Protein AF-A0A5Q0CCZ8-F1 (afdb_monomer_lite)

Structure (mmCIF, N/CA/C/O backbone):
data_AF-A0A5Q0CCZ8-F1
#
_entry.id   AF-A0A5Q0CCZ8-F1
#
loop_
_atom_site.group_PDB
_atom_site.id
_atom_site.type_symbol
_atom_site.label_atom_id
_atom_site.label_alt_id
_atom_site.label_comp_id
_atom_site.label_asym_id
_atom_site.label_entity_id
_atom_site.label_seq_id
_atom_site.pdbx_PDB_ins_code
_atom_site.Cartn_x
_atom_site.Cartn_y
_atom_site.Cartn_z
_atom_site.occupancy
_atom_site.B_iso_or_equiv
_atom_site.auth_seq_id
_atom_site.auth_comp_id
_atom_site.auth_asym_id
_atom_site.auth_atom_id
_atom_site.pdbx_PDB_model_num
ATOM 1 N N . MET A 1 1 ? -8.891 7.972 17.131 1.00 63.81 1 MET A N 1
ATOM 2 C CA . MET A 1 1 ? -7.729 7.051 17.110 1.00 63.81 1 MET A CA 1
ATOM 3 C C . MET A 1 1 ? -7.952 5.864 16.172 1.00 63.81 1 MET A C 1
ATOM 5 O O . MET A 1 1 ? -7.101 5.637 15.327 1.00 63.81 1 MET A O 1
ATOM 9 N N . SER A 1 2 ? -9.100 5.180 16.216 1.00 68.88 2 SER A N 1
ATOM 10 C CA . SER A 1 2 ? -9.406 4.006 15.369 1.00 68.88 2 SER A CA 1
ATOM 11 C C . SER A 1 2 ? -9.326 4.266 13.853 1.00 68.88 2 SER A C 1
ATOM 13 O O . SER A 1 2 ? -8.803 3.446 13.111 1.00 68.88 2 SER A O 1
ATOM 15 N N . TRP A 1 3 ? -9.749 5.448 13.396 1.00 70.00 3 TRP A N 1
ATOM 16 C CA . TRP A 1 3 ? -9.647 5.861 11.988 1.00 70.00 3 TRP A CA 1
ATOM 17 C C . TRP A 1 3 ? -8.205 5.899 11.460 1.00 70.00 3 TRP A C 1
ATOM 19 O O . TRP A 1 3 ? -7.934 5.413 10.367 1.00 70.00 3 TRP A O 1
ATOM 29 N N . LEU A 1 4 ? -7.263 6.419 12.257 1.00 78.31 4 LEU A N 1
ATOM 30 C CA . LEU A 1 4 ? -5.838 6.445 11.904 1.00 78.31 4 LEU A CA 1
ATOM 31 C C . LEU A 1 4 ? -5.266 5.028 11.775 1.00 78.31 4 LEU A C 1
ATOM 33 O O . LEU A 1 4 ? -4.472 4.775 10.877 1.00 78.31 4 LEU A O 1
ATOM 37 N N . ILE A 1 5 ? -5.711 4.098 12.624 1.00 81.44 5 ILE A N 1
ATOM 38 C CA . ILE A 1 5 ? -5.279 2.694 12.587 1.00 81.44 5 ILE A CA 1
ATOM 39 C C . ILE A 1 5 ? -5.734 2.027 11.282 1.00 81.44 5 ILE A C 1
ATOM 41 O O . ILE A 1 5 ? -4.929 1.373 10.623 1.00 81.44 5 ILE A O 1
ATOM 45 N N . GL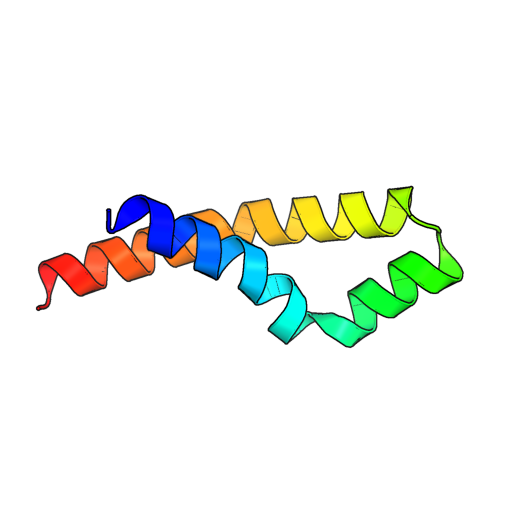Y A 1 6 ? -6.985 2.249 10.861 1.00 76.62 6 GLY A N 1
ATOM 46 C CA . GLY A 1 6 ? -7.498 1.737 9.584 1.00 76.62 6 GLY A CA 1
ATOM 47 C C . GLY A 1 6 ? -6.728 2.272 8.374 1.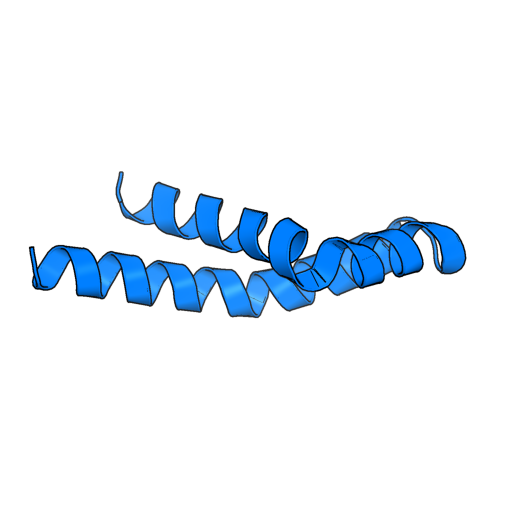00 76.62 6 GLY A C 1
ATOM 48 O O . GLY A 1 6 ? -6.386 1.507 7.473 1.00 76.62 6 GLY A O 1
ATOM 49 N N . ILE A 1 7 ? -6.374 3.561 8.387 1.00 81.94 7 ILE A N 1
ATOM 50 C CA . ILE A 1 7 ? -5.567 4.184 7.328 1.00 81.94 7 ILE A CA 1
ATOM 51 C C . ILE A 1 7 ? -4.155 3.584 7.291 1.00 81.94 7 ILE A C 1
ATOM 53 O O . ILE A 1 7 ? -3.692 3.177 6.228 1.00 81.94 7 ILE A O 1
ATOM 57 N N . ILE A 1 8 ? -3.481 3.474 8.440 1.00 83.31 8 ILE A N 1
ATOM 58 C CA . ILE A 1 8 ? -2.119 2.922 8.530 1.00 83.31 8 ILE A CA 1
ATOM 59 C C . ILE A 1 8 ? -2.089 1.468 8.042 1.00 83.31 8 ILE A C 1
ATOM 61 O O . ILE A 1 8 ? -1.242 1.109 7.220 1.00 83.31 8 ILE A O 1
ATOM 65 N N . LEU A 1 9 ? -3.041 0.643 8.485 1.00 81.56 9 LEU A N 1
ATOM 66 C CA . LEU A 1 9 ? -3.149 -0.747 8.042 1.00 81.56 9 LEU A CA 1
ATOM 67 C C . LEU A 1 9 ? -3.464 -0.846 6.544 1.00 81.56 9 LEU A C 1
ATOM 69 O O . LEU A 1 9 ? -2.873 -1.672 5.852 1.00 81.56 9 LEU A O 1
ATOM 73 N N . GLY A 1 10 ? -4.332 0.025 6.024 1.00 79.62 10 GLY A N 1
ATOM 74 C CA . GLY A 1 10 ? -4.672 0.086 4.601 1.00 79.62 10 GLY A CA 1
ATOM 75 C C . GLY A 1 10 ? -3.506 0.490 3.695 1.00 79.62 10 GLY A C 1
ATOM 76 O O . GLY A 1 10 ? -3.435 0.010 2.567 1.00 79.62 10 GLY A O 1
ATOM 77 N N . ILE A 1 11 ? -2.577 1.315 4.185 1.00 82.38 11 ILE A N 1
ATOM 78 C CA . ILE A 1 11 ? -1.369 1.754 3.460 1.00 82.38 11 ILE A CA 1
ATOM 79 C C . ILE A 1 11 ? -0.249 0.699 3.517 1.00 82.38 11 ILE A C 1
ATOM 81 O O . ILE A 1 11 ? 0.535 0.561 2.571 1.00 82.38 11 ILE A O 1
ATOM 85 N N . LEU A 1 12 ? -0.174 -0.070 4.607 1.00 80.94 12 LEU A N 1
ATOM 86 C CA . LEU A 1 12 ? 0.806 -1.148 4.790 1.00 80.94 12 LEU A CA 1
ATOM 87 C C . LEU A 1 12 ? 0.391 -2.464 4.112 1.00 80.94 12 LEU A C 1
ATOM 89 O O . LEU A 1 12 ? 1.252 -3.205 3.640 1.00 80.94 12 LEU A O 1
ATOM 93 N N . LEU A 1 13 ? -0.910 -2.749 3.994 1.00 78.19 13 LEU A N 1
ATOM 94 C CA . LEU A 1 13 ? -1.433 -3.950 3.324 1.00 78.19 13 LEU A CA 1
ATOM 95 C C . LEU A 1 13 ? -0.874 -4.198 1.902 1.00 78.19 13 LEU A C 1
ATOM 97 O O . LEU A 1 13 ? -0.488 -5.331 1.605 1.00 78.19 13 LEU A O 1
ATOM 101 N N . PRO A 1 14 ? -0.788 -3.185 1.015 1.00 74.44 14 PRO A N 1
ATOM 102 C CA . PRO A 1 14 ? -0.223 -3.317 -0.327 1.00 74.44 14 PRO A CA 1
ATOM 103 C C . PRO A 1 14 ? 1.207 -3.858 -0.317 1.00 74.44 14 PRO A C 1
ATOM 105 O O . PRO A 1 14 ? 1.566 -4.674 -1.167 1.00 74.44 14 PRO A O 1
ATOM 108 N N . TRP A 1 15 ? 2.004 -3.438 0.670 1.00 73.81 15 TRP A N 1
ATOM 109 C CA . TRP A 1 15 ? 3.383 -3.887 0.845 1.00 73.81 15 TRP A CA 1
ATOM 110 C C . TRP A 1 15 ? 3.475 -5.347 1.278 1.00 73.81 15 TRP A C 1
ATOM 112 O O . TRP A 1 15 ? 4.465 -5.998 0.957 1.00 73.81 15 TRP A O 1
ATOM 122 N N . LEU A 1 16 ? 2.456 -5.872 1.962 1.00 73.38 16 LEU A N 1
ATOM 123 C CA . LEU A 1 16 ? 2.401 -7.272 2.376 1.00 73.38 16 LEU A CA 1
ATOM 124 C C . LEU A 1 16 ? 1.879 -8.178 1.250 1.00 73.38 16 LEU A C 1
ATOM 126 O O . LEU A 1 16 ? 2.471 -9.213 0.963 1.00 73.38 16 LEU A O 1
ATOM 130 N N . ILE A 1 17 ? 0.799 -7.769 0.576 1.00 72.31 17 ILE A N 1
ATOM 131 C CA . ILE A 1 17 ? 0.091 -8.599 -0.415 1.00 72.31 17 ILE A CA 1
ATOM 132 C C . ILE A 1 17 ? 0.792 -8.575 -1.778 1.00 72.31 17 ILE A C 1
ATOM 134 O O . ILE A 1 17 ? 0.851 -9.587 -2.474 1.00 72.31 17 ILE A O 1
ATOM 138 N N . ARG A 1 18 ? 1.316 -7.415 -2.193 1.00 71.50 18 ARG A N 1
ATOM 139 C CA . ARG A 1 18 ? 1.874 -7.210 -3.540 1.00 71.50 18 ARG A CA 1
ATOM 140 C C . ARG A 1 18 ? 3.338 -6.793 -3.522 1.00 71.50 18 ARG A C 1
ATOM 142 O O . ARG A 1 18 ? 3.800 -6.157 -4.468 1.00 71.50 18 ARG A O 1
ATOM 149 N N . ARG A 1 19 ? 4.091 -7.208 -2.497 1.00 73.06 19 ARG A N 1
ATOM 150 C CA . ARG A 1 19 ? 5.524 -6.901 -2.348 1.00 73.06 19 ARG A CA 1
ATOM 151 C C . ARG A 1 19 ? 6.321 -7.175 -3.622 1.00 73.06 19 ARG A C 1
ATOM 153 O O . ARG A 1 19 ? 7.074 -6.319 -4.064 1.00 73.06 19 ARG A O 1
ATOM 160 N N . HIS A 1 20 ? 6.127 -8.346 -4.230 1.00 72.25 20 HIS A N 1
ATOM 161 C CA . HIS A 1 20 ? 6.851 -8.745 -5.438 1.00 72.25 20 HIS A CA 1
ATOM 162 C C . HIS A 1 20 ? 6.483 -7.894 -6.658 1.00 72.25 20 HIS A C 1
ATOM 164 O O . HIS A 1 20 ? 7.372 -7.474 -7.389 1.00 72.25 20 HIS A O 1
ATOM 170 N N . ALA A 1 21 ? 5.198 -7.580 -6.849 1.00 69.88 21 ALA A N 1
ATOM 171 C CA . ALA A 1 21 ? 4.745 -6.739 -7.956 1.00 69.88 21 ALA A CA 1
ATOM 172 C C . ALA A 1 21 ? 5.191 -5.277 -7.791 1.00 69.88 21 ALA A C 1
ATOM 174 O O . ALA A 1 21 ? 5.575 -4.643 -8.769 1.00 69.88 21 ALA A O 1
ATOM 175 N N . LEU A 1 22 ? 5.194 -4.762 -6.557 1.00 71.50 22 LEU A N 1
ATOM 176 C CA . LEU A 1 22 ? 5.709 -3.433 -6.233 1.00 71.50 22 LEU A CA 1
ATOM 177 C C . LEU A 1 22 ? 7.219 -3.365 -6.456 1.00 71.50 22 LEU A C 1
ATOM 179 O O . LEU A 1 22 ? 7.673 -2.495 -7.188 1.00 71.50 22 LEU A O 1
ATOM 183 N N . LEU A 1 23 ? 7.993 -4.305 -5.907 1.00 73.31 23 LEU A N 1
ATOM 184 C CA . LEU A 1 23 ? 9.443 -4.362 -6.123 1.00 73.31 23 LEU A CA 1
ATOM 185 C C . LEU A 1 23 ? 9.792 -4.489 -7.609 1.00 73.31 23 LEU A C 1
ATOM 187 O O . LEU A 1 23 ? 10.699 -3.808 -8.079 1.00 73.31 23 LEU A O 1
ATOM 191 N N . HIS A 1 24 ? 9.045 -5.298 -8.362 1.00 75.56 24 HIS A N 1
ATOM 192 C CA . HIS A 1 24 ? 9.226 -5.419 -9.805 1.00 75.56 24 HIS A CA 1
ATOM 193 C C . HIS A 1 24 ? 8.892 -4.109 -10.535 1.00 75.56 24 HIS A C 1
ATOM 195 O O . HIS A 1 24 ? 9.666 -3.670 -11.379 1.00 75.56 24 HIS A O 1
ATOM 201 N N . ALA A 1 25 ? 7.790 -3.439 -10.184 1.00 73.38 25 ALA A N 1
ATOM 202 C CA . ALA A 1 25 ? 7.430 -2.142 -10.759 1.00 73.38 25 ALA A CA 1
ATOM 203 C C . ALA A 1 25 ? 8.479 -1.057 -10.449 1.00 73.38 25 ALA A C 1
ATOM 205 O O . ALA A 1 25 ? 8.895 -0.340 -11.356 1.00 73.38 25 ALA A O 1
ATOM 206 N N . PHE A 1 26 ? 8.967 -0.991 -9.207 1.00 72.69 26 PHE A N 1
ATOM 207 C CA . PHE A 1 26 ? 10.032 -0.071 -8.797 1.00 72.69 26 PHE A CA 1
ATOM 208 C C . PHE A 1 26 ? 11.362 -0.364 -9.504 1.00 72.69 26 PHE A C 1
ATOM 210 O O . PHE A 1 26 ? 12.065 0.571 -9.881 1.00 72.69 26 PHE A O 1
ATOM 217 N N . SER A 1 27 ? 11.696 -1.643 -9.705 1.00 74.81 27 SER A N 1
ATOM 218 C CA . SER A 1 27 ? 12.961 -2.065 -10.315 1.00 74.81 27 SER A CA 1
ATOM 219 C C . SER A 1 27 ? 12.982 -1.961 -11.843 1.00 74.81 27 SER A C 1
ATOM 221 O O . SER A 1 27 ? 14.038 -1.671 -12.393 1.00 74.81 27 SER A O 1
ATOM 223 N N . PHE A 1 28 ? 11.867 -2.222 -12.536 1.00 74.75 28 PHE A N 1
ATOM 224 C CA . PHE A 1 28 ? 11.827 -2.279 -14.008 1.00 74.75 28 PHE A CA 1
ATOM 225 C C . PHE A 1 28 ? 11.236 -1.032 -14.669 1.00 74.75 28 PHE A C 1
ATOM 227 O O . PHE A 1 28 ? 11.693 -0.640 -15.737 1.00 74.75 28 PHE A O 1
ATOM 234 N N . PHE A 1 29 ? 10.225 -0.412 -14.059 1.00 76.06 29 PHE A N 1
ATOM 235 C CA . PHE A 1 29 ? 9.519 0.741 -14.636 1.00 76.06 29 PHE A CA 1
ATOM 236 C C . PHE A 1 29 ? 9.883 2.067 -13.951 1.00 76.06 29 PHE A C 1
ATOM 238 O O . PHE A 1 29 ? 9.446 3.135 -14.380 1.00 76.06 29 PHE A O 1
ATOM 245 N N . GLY A 1 30 ? 10.705 2.007 -12.901 1.00 80.50 30 GLY A N 1
ATOM 246 C CA . GLY A 1 30 ? 11.175 3.158 -12.145 1.00 80.50 30 GLY A CA 1
ATOM 247 C C . G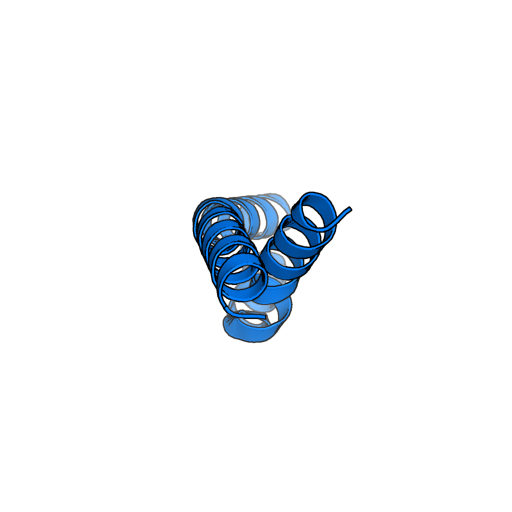LY A 1 30 ? 10.244 3.578 -11.006 1.00 80.50 30 GLY A C 1
ATOM 248 O O . GLY A 1 30 ? 9.123 3.094 -10.834 1.00 80.50 30 GLY A O 1
ATOM 249 N N . VAL A 1 31 ? 10.734 4.529 -10.208 1.00 78.94 31 VAL A N 1
ATOM 250 C CA . VAL A 1 31 ? 10.092 4.991 -8.964 1.00 78.94 31 VAL A CA 1
ATOM 251 C C . VAL A 1 31 ? 8.688 5.553 -9.205 1.00 78.94 31 VAL A C 1
ATOM 253 O O . VAL A 1 31 ? 7.777 5.276 -8.430 1.00 78.94 31 VAL A O 1
ATOM 256 N N . GLY A 1 32 ? 8.486 6.289 -10.304 1.00 78.50 32 GLY A N 1
ATOM 257 C CA . GLY A 1 32 ? 7.183 6.871 -10.640 1.00 78.50 32 GLY A CA 1
ATOM 258 C C . GLY A 1 32 ? 6.101 5.820 -10.899 1.00 78.50 32 GLY A C 1
ATOM 259 O O . GLY A 1 32 ? 4.990 5.954 -10.392 1.00 78.50 32 GLY A O 1
ATOM 260 N N . ALA A 1 33 ? 6.436 4.746 -11.621 1.00 79.00 33 ALA A N 1
ATOM 261 C CA . ALA A 1 33 ? 5.518 3.642 -11.898 1.00 79.00 33 ALA A CA 1
ATOM 262 C C . ALA A 1 33 ? 5.227 2.798 -10.646 1.00 79.00 33 ALA A C 1
ATOM 264 O O . ALA A 1 33 ? 4.100 2.352 -10.443 1.00 79.00 33 ALA A O 1
ATOM 265 N N . GLY A 1 34 ? 6.228 2.613 -9.779 1.00 82.12 34 GLY A N 1
ATOM 266 C CA . GLY A 1 34 ? 6.044 1.977 -8.475 1.00 82.12 34 GLY A CA 1
ATOM 267 C C . GLY A 1 34 ? 5.084 2.761 -7.574 1.00 82.12 34 GLY A C 1
ATOM 268 O O . GLY A 1 34 ? 4.150 2.181 -7.017 1.00 82.12 34 GLY A O 1
ATOM 269 N N . CYS A 1 35 ? 5.258 4.085 -7.486 1.00 81.44 35 CYS A N 1
ATOM 270 C CA . CYS A 1 35 ? 4.383 4.962 -6.706 1.00 81.44 35 CYS A CA 1
ATOM 271 C C . CYS A 1 35 ? 2.945 4.997 -7.239 1.00 81.44 35 CYS A C 1
ATOM 273 O O . CYS A 1 35 ? 2.016 4.941 -6.438 1.00 81.44 35 CYS A O 1
ATOM 275 N N . THR A 1 36 ? 2.725 5.046 -8.556 1.00 83.88 36 THR A N 1
ATOM 276 C CA . THR A 1 36 ? 1.361 5.046 -9.115 1.00 83.88 36 THR A CA 1
ATOM 277 C C . THR A 1 36 ? 0.637 3.728 -8.859 1.00 83.88 36 THR A C 1
ATOM 279 O O . THR A 1 36 ? -0.504 3.747 -8.398 1.00 83.88 36 THR A O 1
ATOM 282 N N . LEU A 1 37 ? 1.297 2.584 -9.067 1.00 82.69 37 LEU A N 1
ATOM 283 C CA . LEU A 1 37 ? 0.730 1.268 -8.743 1.00 82.69 37 LEU A CA 1
ATOM 284 C C . LEU A 1 37 ? 0.405 1.160 -7.250 1.00 82.69 37 LEU A C 1
ATOM 286 O O . LEU A 1 37 ? -0.666 0.682 -6.878 1.00 82.69 37 LEU A O 1
ATOM 290 N N . TRP A 1 38 ? 1.305 1.652 -6.399 1.00 83.62 38 TRP A N 1
ATOM 291 C CA . TRP A 1 38 ? 1.096 1.691 -4.959 1.00 83.62 38 TRP A CA 1
ATOM 292 C C . TRP A 1 38 ? -0.102 2.563 -4.569 1.00 83.62 38 TRP A C 1
ATOM 294 O O . TRP A 1 38 ? -0.978 2.092 -3.846 1.00 83.62 38 TRP A O 1
ATOM 304 N N . SER A 1 39 ? -0.203 3.786 -5.096 1.00 82.19 39 SER A N 1
ATOM 305 C CA . SER A 1 39 ? -1.328 4.692 -4.836 1.00 82.19 39 SER A CA 1
ATOM 306 C C . SER A 1 39 ? -2.669 4.112 -5.288 1.00 82.19 39 SER A C 1
ATOM 308 O O . SER A 1 39 ? -3.652 4.239 -4.559 1.00 82.19 39 SER A O 1
ATOM 310 N N . VAL A 1 40 ? -2.718 3.435 -6.440 1.00 86.31 40 VAL A N 1
ATOM 311 C CA . VAL A 1 40 ? -3.942 2.775 -6.928 1.00 86.31 40 VAL A CA 1
ATOM 312 C C . VAL A 1 40 ? -4.375 1.655 -5.984 1.00 86.31 40 VAL A C 1
ATOM 314 O O . VAL A 1 40 ? -5.558 1.544 -5.667 1.00 86.31 40 VAL A O 1
ATOM 317 N N . ILE 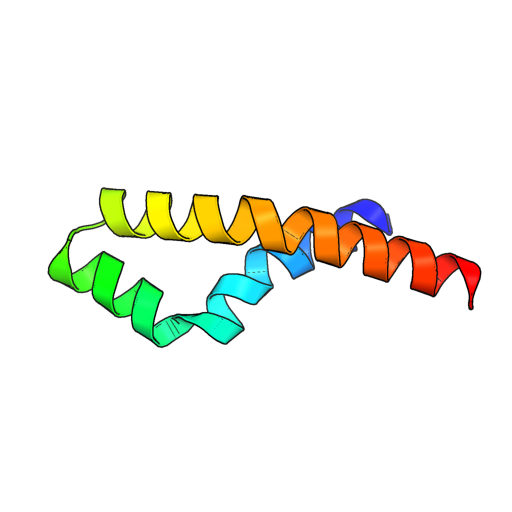A 1 41 ? -3.433 0.847 -5.487 1.00 85.56 41 ILE A N 1
ATOM 318 C CA . ILE A 1 41 ? -3.757 -0.214 -4.525 1.00 85.56 41 ILE A CA 1
ATOM 319 C C . ILE A 1 41 ? -4.222 0.405 -3.197 1.00 85.56 41 ILE A C 1
ATOM 321 O O . ILE A 1 41 ? -5.248 -0.020 -2.670 1.00 85.56 41 ILE A O 1
ATOM 325 N N . CYS A 1 42 ? -3.535 1.443 -2.703 1.00 84.50 42 CYS A N 1
ATOM 326 C CA . CYS A 1 42 ? -3.905 2.173 -1.485 1.00 84.50 42 CYS A CA 1
ATOM 327 C C . CYS A 1 42 ? -5.321 2.762 -1.551 1.00 84.50 42 CYS A C 1
ATOM 329 O O . CYS A 1 42 ? -6.055 2.682 -0.568 1.00 84.50 42 CYS A O 1
ATOM 331 N N . ILE A 1 43 ? -5.733 3.311 -2.699 1.00 85.81 43 ILE A N 1
ATOM 332 C CA . ILE A 1 43 ? -7.089 3.851 -2.905 1.00 85.81 43 ILE A CA 1
ATOM 333 C C . ILE A 1 43 ? -8.178 2.811 -2.629 1.00 85.81 43 ILE A C 1
ATOM 335 O O . ILE A 1 43 ? -9.262 3.178 -2.187 1.00 85.81 43 ILE A O 1
ATOM 339 N N . VAL A 1 44 ? -7.898 1.527 -2.861 1.00 85.94 44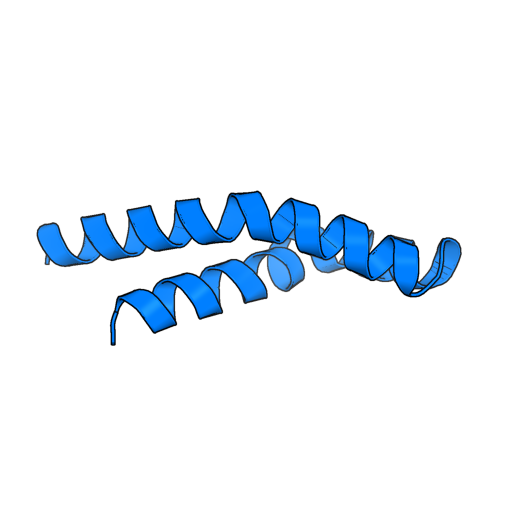 VAL A N 1
ATOM 340 C CA . VAL A 1 44 ? -8.855 0.438 -2.634 1.00 85.94 44 VAL A CA 1
ATOM 341 C C . VAL A 1 44 ? -8.688 -0.162 -1.239 1.00 85.94 44 VAL A C 1
ATOM 343 O O . VAL A 1 44 ? -9.673 -0.403 -0.545 1.00 85.94 44 VAL A O 1
ATOM 346 N N . THR A 1 45 ? -7.455 -0.386 -0.784 1.00 84.81 45 THR A N 1
ATOM 347 C CA . THR A 1 45 ? -7.199 -1.048 0.505 1.00 84.81 45 THR A CA 1
ATOM 348 C C . THR A 1 45 ? -7.524 -0.164 1.706 1.00 84.81 45 THR A C 1
ATOM 350 O O . THR A 1 45 ? -8.002 -0.677 2.716 1.00 84.81 45 THR A O 1
ATOM 353 N N . VAL A 1 46 ? -7.316 1.152 1.615 1.00 86.06 46 VAL A N 1
ATOM 354 C CA . VAL A 1 46 ? -7.631 2.101 2.696 1.00 86.06 46 VAL A CA 1
ATOM 355 C C . VAL A 1 46 ? -9.124 2.125 3.050 1.00 86.06 46 VAL A C 1
ATOM 357 O O . VAL A 1 46 ? -9.431 1.895 4.221 1.00 86.06 46 VAL A O 1
ATOM 360 N N . PRO A 1 47 ? -10.073 2.343 2.117 1.00 85.00 47 PRO A N 1
ATOM 361 C CA . PRO A 1 47 ? -11.494 2.340 2.463 1.00 85.00 47 PRO A CA 1
ATOM 362 C C . PRO A 1 47 ? -11.964 0.975 2.971 1.00 85.00 47 PRO A C 1
ATOM 364 O O . PRO A 1 47 ? -12.739 0.931 3.922 1.00 85.00 47 PRO A O 1
ATOM 367 N N . ILE A 1 48 ? -11.449 -0.134 2.423 1.00 87.25 48 ILE A N 1
ATOM 368 C CA . ILE A 1 48 ? -11.762 -1.481 2.926 1.00 87.25 48 ILE A CA 1
ATOM 369 C C . ILE A 1 48 ? -11.345 -1.614 4.395 1.00 87.25 48 ILE A C 1
ATOM 371 O O . ILE A 1 48 ? -12.152 -2.025 5.225 1.00 87.25 48 ILE A O 1
ATOM 375 N N . MET A 1 49 ? -10.117 -1.221 4.745 1.00 85.06 49 MET A N 1
ATOM 376 C CA . MET A 1 49 ? -9.634 -1.315 6.126 1.00 85.06 49 MET A CA 1
ATOM 377 C C . MET A 1 49 ? -10.360 -0.358 7.074 1.00 85.06 49 MET A C 1
ATOM 379 O O . MET A 1 49 ? -10.579 -0.706 8.232 1.00 85.06 49 MET A O 1
ATOM 383 N N . ILE A 1 50 ? -10.783 0.816 6.602 1.00 86.62 50 ILE A N 1
ATOM 384 C CA . ILE A 1 50 ? -11.632 1.725 7.383 1.00 86.62 50 ILE A CA 1
ATOM 385 C C . ILE A 1 50 ? -12.974 1.059 7.704 1.00 86.62 50 ILE A C 1
ATOM 387 O O . ILE A 1 50 ? -13.385 1.075 8.863 1.00 86.62 50 ILE A O 1
ATOM 391 N N . VAL A 1 51 ? -13.625 0.438 6.715 1.00 87.19 51 VAL A N 1
ATOM 392 C CA . VAL A 1 51 ? -14.894 -0.281 6.919 1.00 87.19 51 VAL A CA 1
ATOM 393 C C . VAL A 1 51 ? -14.706 -1.442 7.892 1.00 87.19 51 VAL A C 1
ATOM 395 O O . VAL A 1 51 ? -15.494 -1.586 8.820 1.00 87.19 51 VAL A O 1
ATOM 398 N N . VAL A 1 52 ? -13.637 -2.227 7.744 1.00 87.06 52 VAL A N 1
ATOM 399 C CA . VAL A 1 52 ? -13.329 -3.337 8.660 1.00 87.06 52 VAL A CA 1
ATOM 400 C C . VAL A 1 52 ? -13.150 -2.840 10.094 1.00 87.06 52 VAL A C 1
ATOM 402 O O . VAL A 1 52 ? -13.747 -3.400 11.007 1.00 87.06 52 VAL A O 1
ATOM 405 N N . VAL A 1 53 ? -12.371 -1.776 10.307 1.00 85.19 53 VAL A N 1
ATOM 406 C CA . VAL A 1 53 ? -12.157 -1.207 11.649 1.00 85.19 53 VAL A CA 1
ATOM 407 C C . VAL A 1 53 ? -13.448 -0.623 12.222 1.00 85.19 53 VAL A C 1
ATOM 409 O O . VAL A 1 53 ? -13.677 -0.720 13.428 1.00 85.19 53 VAL A O 1
ATOM 412 N N . PHE A 1 54 ? -14.293 -0.032 11.378 1.00 85.88 54 PHE A N 1
ATOM 413 C CA . PHE A 1 54 ? -15.594 0.479 11.789 1.00 85.88 54 PHE A CA 1
ATOM 414 C C . PHE A 1 54 ? -16.512 -0.653 12.263 1.00 85.88 54 PHE A C 1
ATOM 416 O O . PHE A 1 54 ? -16.981 -0.603 13.394 1.00 85.88 54 PHE A O 1
ATOM 423 N N . VAL A 1 55 ? -16.671 -1.710 11.461 1.00 86.50 55 VAL A N 1
ATOM 424 C CA . VAL A 1 55 ? -17.476 -2.889 11.823 1.00 86.50 55 VAL A CA 1
ATOM 425 C C . VAL A 1 55 ? -16.921 -3.564 13.075 1.00 86.50 55 VAL A C 1
ATOM 427 O O . VAL A 1 55 ? -17.673 -3.891 13.984 1.00 86.50 55 VAL A O 1
ATOM 430 N N . TYR A 1 56 ? -15.600 -3.727 13.176 1.00 85.00 56 TYR A N 1
ATOM 431 C CA . TYR A 1 56 ? -14.981 -4.352 14.346 1.00 85.00 56 TYR A CA 1
ATOM 432 C C . TYR A 1 56 ? -15.274 -3.580 15.639 1.00 85.00 56 TYR A C 1
ATOM 434 O O . TYR A 1 56 ? -15.483 -4.191 16.680 1.00 85.00 56 TYR A O 1
ATOM 442 N N . ARG A 1 57 ? -15.331 -2.243 15.565 1.00 81.88 57 ARG A N 1
ATOM 443 C CA . ARG A 1 57 ? -15.702 -1.372 16.689 1.00 81.88 57 ARG A CA 1
ATOM 444 C C . ARG A 1 57 ? -17.187 -1.469 17.062 1.00 81.88 57 ARG A C 1
ATOM 446 O O . ARG A 1 57 ? -17.542 -1.138 18.181 1.00 81.88 57 ARG A O 1
ATOM 453 N N . GLU A 1 58 ? -18.062 -1.823 16.128 1.00 83.69 58 GLU A N 1
ATOM 454 C CA . GLU A 1 58 ? -19.489 -2.006 16.429 1.00 83.69 58 GLU A CA 1
ATOM 455 C C . GLU A 1 58 ? -19.785 -3.388 17.023 1.00 83.69 58 GLU A C 1
ATOM 457 O O . GLU A 1 58 ? -20.760 -3.547 17.752 1.00 83.69 58 GLU A O 1
ATOM 462 N N . VAL A 1 59 ? -18.949 -4.383 16.713 1.00 84.81 59 VAL A N 1
ATOM 463 C CA . VAL A 1 59 ? -19.106 -5.772 17.169 1.00 84.81 59 VAL A CA 1
ATOM 464 C C . VAL A 1 59 ? -18.497 -6.014 18.560 1.00 84.81 59 VAL A C 1
ATOM 466 O O . VAL A 1 59 ? -19.010 -6.859 19.292 1.00 84.81 59 VAL A O 1
ATOM 469 N N . PHE A 1 60 ? -17.420 -5.303 18.916 1.00 71.38 60 PHE A N 1
ATOM 470 C CA . PHE A 1 60 ? -16.703 -5.400 20.199 1.00 71.38 60 PHE A CA 1
ATOM 471 C C . PHE A 1 60 ? -16.818 -4.114 21.018 1.00 71.38 60 PHE A C 1
ATOM 473 O O . PHE A 1 60 ? -17.024 -4.229 22.247 1.00 71.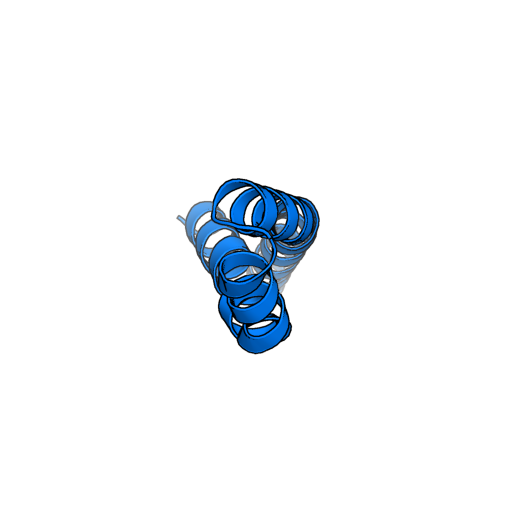38 60 PHE A O 1
#

Organism: NCBI:txid1120045

Sequence (60 aa):
MSWLIGIILGILLPWLIRRHALLHAFSFFGVGAGCTLWSVICIVTVPIMIVVVFVYREVF

pLDDT: mean 79.57, std 5.83, range [63.81, 87.25]

Radius of gyration: 13.43 Å; chains: 1; bounding box: 32×16×35 Å

Secondary structure (DSSP, 8-state):
-HHHHHHHHHHHHHHHHSHHHHHHHHHHT-HHHHHHHHHHHHHHHHHHHHHHHHHHHHH-

Foldseek 3Di:
DLLVVLLVCLLCVCCVPVVVVLVCQCVPVHDVSSVVVSVVSSVPSSVVSNVVSVVVVVVD